Protein AF-A0A356VW45-F1 (afdb_monomer)

Secondary structure (DSSP, 8-state):
-------SSHHHHHHHHHHHTTS-HHHHHHHHHHHHHH--SHHHHHHS-HHHHHHHHGGGT--

Mean predicted aligned error: 3.68 Å

Foldseek 3Di:
DDLDADDDDPVLVVVLVVLCVQDPSVQSNVLSVVLCVQVVDPVSVVVDDPVRSCVSSVSSVDD

Radius of gyration: 11.07 Å; Cα contacts (8 Å, |Δi|>4): 56; chains: 1; bounding box: 32×21×22 Å

Solvent-accessible surface area (backbone atoms only — not comparable to full-atom values): 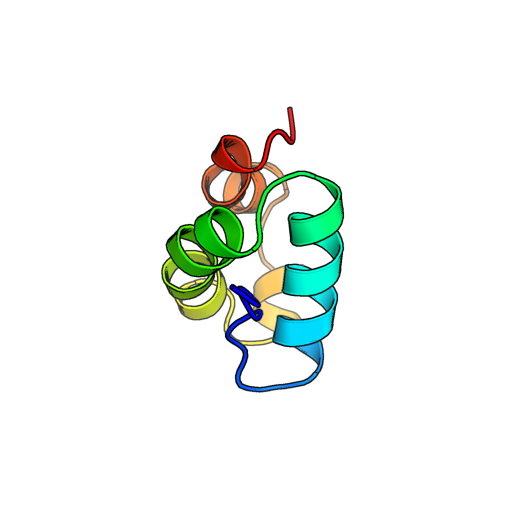3798 Å² total; per-residue (Å²): 130,91,69,69,78,77,61,89,48,73,68,49,42,54,53,47,54,60,44,37,75,58,33,56,34,70,58,40,56,66,37,45,62,61,44,43,66,74,32,75,47,68,69,45,53,70,71,48,54,70,70,61,54,42,70,56,43,39,88,37,72,58,128

Sequence (63 aa):
GICSLRYRDPLQLLIATRLSAQCTDARVNRVAPALFARFPDLDAFCAGTQEEIEGYIRSCGLY

Structure (mmCIF, N/CA/C/O backbone):
data_AF-A0A356VW45-F1
#
_entry.id   AF-A0A356VW45-F1
#
loop_
_atom_site.group_PDB
_atom_site.id
_atom_site.type_symbol
_atom_site.label_atom_id
_atom_site.label_alt_id
_atom_site.label_comp_id
_atom_site.label_asym_id
_atom_site.label_entity_id
_atom_site.label_seq_id
_atom_site.pdbx_PDB_ins_code
_atom_site.Cartn_x
_atom_site.Cartn_y
_atom_site.Cartn_z
_atom_site.occupancy
_atom_site.B_iso_or_equiv
_atom_site.auth_seq_id
_atom_site.auth_comp_id
_atom_site.auth_asym_id
_atom_site.auth_atom_id
_atom_site.pdbx_PDB_model_num
ATOM 1 N N . GLY A 1 1 ? 17.489 10.844 7.007 1.00 48.88 1 GLY A N 1
ATOM 2 C CA . GLY A 1 1 ? 17.669 9.697 6.100 1.00 48.88 1 GLY A CA 1
ATOM 3 C C . GLY A 1 1 ? 16.447 9.615 5.222 1.00 48.88 1 GLY A C 1
ATOM 4 O O . GLY A 1 1 ? 15.352 9.690 5.760 1.00 48.88 1 GLY A O 1
ATOM 5 N N . ILE A 1 2 ? 16.627 9.565 3.905 1.00 54.25 2 ILE A N 1
ATOM 6 C CA . ILE A 1 2 ? 15.516 9.526 2.951 1.00 54.25 2 ILE A CA 1
ATOM 7 C C . ILE A 1 2 ? 14.852 8.157 3.122 1.00 54.25 2 ILE A C 1
ATOM 9 O O . ILE A 1 2 ? 15.429 7.139 2.752 1.00 54.25 2 ILE A O 1
ATOM 13 N N . CYS A 1 3 ? 13.701 8.107 3.786 1.00 58.00 3 CYS A N 1
ATOM 14 C CA . CYS A 1 3 ? 12.872 6.911 3.742 1.00 58.00 3 CYS A CA 1
ATOM 15 C C . CYS A 1 3 ? 12.110 6.993 2.421 1.00 58.00 3 CYS A C 1
ATOM 17 O O . CYS A 1 3 ? 11.462 8.003 2.188 1.00 58.00 3 CYS A O 1
ATOM 19 N N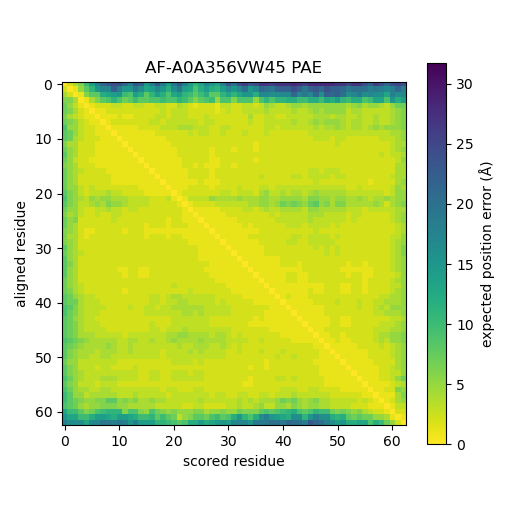 . SER A 1 4 ? 12.284 6.012 1.538 1.00 86.50 4 SER A N 1
ATOM 20 C CA . SER A 1 4 ? 11.617 5.948 0.236 1.00 86.50 4 SER A CA 1
ATOM 21 C C . SER A 1 4 ? 10.504 4.906 0.255 1.00 86.50 4 SER A C 1
ATOM 23 O O . SER A 1 4 ? 10.607 3.880 0.935 1.00 86.50 4 SER A O 1
ATOM 25 N N . LEU A 1 5 ? 9.445 5.144 -0.516 1.00 92.12 5 LEU A N 1
ATOM 26 C CA . LEU A 1 5 ? 8.373 4.174 -0.728 1.00 92.12 5 LEU A CA 1
ATOM 27 C C . LEU A 1 5 ? 8.870 2.968 -1.533 1.00 92.12 5 LEU A C 1
ATOM 29 O O . LEU A 1 5 ? 9.590 3.115 -2.521 1.00 92.12 5 LEU A O 1
ATOM 33 N N . ARG A 1 6 ? 8.461 1.769 -1.115 1.00 92.31 6 ARG A N 1
ATOM 34 C CA . ARG A 1 6 ? 8.708 0.505 -1.814 1.00 92.31 6 ARG A CA 1
ATOM 35 C C . ARG A 1 6 ? 7.484 0.139 -2.644 1.00 92.31 6 ARG A C 1
ATOM 37 O O . ARG A 1 6 ? 6.401 -0.056 -2.101 1.00 92.31 6 ARG A O 1
ATOM 44 N N . TYR A 1 7 ? 7.680 0.018 -3.948 1.00 93.44 7 TYR A N 1
ATOM 45 C CA . TYR A 1 7 ? 6.650 -0.317 -4.926 1.00 93.44 7 TYR A CA 1
ATOM 46 C C . TYR A 1 7 ? 7.297 -1.046 -6.106 1.00 93.44 7 TYR A C 1
ATOM 48 O O . TYR A 1 7 ? 8.509 -0.946 -6.311 1.00 93.44 7 TYR A O 1
ATOM 56 N N . ARG A 1 8 ? 6.500 -1.795 -6.868 1.00 93.81 8 ARG A N 1
ATOM 57 C CA . ARG A 1 8 ? 6.964 -2.521 -8.064 1.00 93.81 8 ARG A CA 1
ATOM 58 C C . ARG A 1 8 ? 6.373 -1.992 -9.366 1.00 93.81 8 ARG A C 1
ATOM 60 O O . ARG A 1 8 ? 6.910 -2.273 -10.430 1.00 93.81 8 ARG A O 1
ATOM 67 N N . ASP A 1 9 ? 5.296 -1.222 -9.276 1.00 93.88 9 ASP A N 1
ATOM 68 C CA . ASP A 1 9 ? 4.529 -0.745 -10.421 1.00 93.88 9 ASP A CA 1
ATOM 69 C C . ASP A 1 9 ? 3.866 0.619 -10.118 1.00 93.88 9 ASP A C 1
ATOM 71 O O . ASP A 1 9 ? 3.842 1.056 -8.957 1.00 93.88 9 ASP A O 1
ATOM 75 N N . PRO A 1 10 ? 3.347 1.319 -11.147 1.00 94.75 10 PRO A N 1
ATOM 76 C CA . PRO A 1 10 ? 2.731 2.634 -10.976 1.00 94.75 10 PRO A CA 1
ATOM 77 C C . PRO A 1 10 ? 1.496 2.646 -10.067 1.00 94.75 10 PRO A C 1
ATOM 79 O O . PRO A 1 10 ? 1.269 3.645 -9.386 1.00 94.75 10 PRO A O 1
ATOM 82 N N . LEU A 1 11 ? 0.714 1.560 -10.021 1.00 93.81 11 LEU A N 1
ATOM 83 C CA . LEU A 1 11 ? -0.468 1.468 -9.158 1.00 93.81 11 LEU A CA 1
ATOM 84 C C . LEU A 1 11 ? -0.042 1.430 -7.687 1.00 93.81 11 LEU A C 1
ATOM 86 O O . LEU A 1 11 ? -0.538 2.212 -6.874 1.00 93.81 11 LEU A O 1
ATOM 90 N N . GLN A 1 12 ? 0.937 0.588 -7.355 1.00 95.31 12 GLN A N 1
ATOM 91 C CA . GLN A 1 12 ? 1.515 0.527 -6.014 1.00 95.31 12 GLN A CA 1
ATOM 92 C C . GLN A 1 12 ? 2.124 1.869 -5.601 1.00 95.31 12 GLN A C 1
ATOM 94 O O . GLN A 1 12 ? 1.919 2.295 -4.466 1.00 95.31 12 GLN A O 1
ATOM 99 N N . LEU A 1 13 ? 2.828 2.564 -6.504 1.00 95.25 13 LEU A N 1
ATOM 100 C CA . LEU A 1 13 ? 3.377 3.894 -6.223 1.00 95.25 13 LEU A CA 1
ATOM 101 C C . LEU A 1 13 ? 2.276 4.919 -5.940 1.00 95.25 13 LEU A C 1
ATOM 103 O O . LEU A 1 13 ? 2.385 5.668 -4.969 1.00 95.25 13 LEU A O 1
ATOM 107 N N . LEU A 1 14 ? 1.221 4.952 -6.757 1.00 95.00 14 LEU A N 1
ATOM 108 C CA . LEU A 1 14 ? 0.090 5.863 -6.575 1.00 95.00 14 LEU A CA 1
ATOM 109 C C . LEU A 1 14 ? -0.544 5.667 -5.191 1.00 95.00 14 LEU A C 1
ATOM 111 O O . LEU A 1 14 ? -0.708 6.625 -4.432 1.00 95.00 14 LEU A O 1
ATOM 115 N N . ILE A 1 15 ? -0.849 4.415 -4.847 1.00 94.06 15 ILE A N 1
ATOM 116 C CA . ILE A 1 15 ? -1.472 4.058 -3.569 1.00 94.06 15 ILE A CA 1
ATOM 117 C C . ILE A 1 15 ? -0.523 4.375 -2.409 1.00 94.06 15 ILE A C 1
ATOM 119 O O . ILE A 1 15 ? -0.919 5.045 -1.455 1.00 94.06 15 ILE A O 1
ATOM 123 N N . ALA A 1 16 ? 0.744 3.964 -2.496 1.00 94.69 16 ALA A N 1
ATOM 124 C CA . ALA A 1 16 ? 1.741 4.214 -1.459 1.00 94.69 16 ALA A CA 1
ATOM 125 C C . ALA A 1 16 ? 1.972 5.717 -1.228 1.00 94.69 16 ALA A C 1
ATOM 127 O O . ALA A 1 16 ? 2.072 6.141 -0.080 1.00 94.69 16 ALA A O 1
ATOM 128 N N . THR A 1 17 ? 1.980 6.524 -2.293 1.00 93.94 17 THR A N 1
ATOM 129 C CA . THR A 1 17 ? 2.084 7.992 -2.217 1.00 93.94 17 THR A CA 1
ATOM 130 C C . THR A 1 17 ? 0.877 8.600 -1.509 1.00 93.94 17 THR A C 1
ATOM 132 O O . THR A 1 17 ? 1.014 9.506 -0.689 1.00 93.94 17 THR A O 1
ATOM 135 N N . ARG A 1 18 ? -0.333 8.096 -1.775 1.00 93.69 18 ARG A N 1
ATOM 136 C CA . ARG A 1 18 ? -1.522 8.582 -1.069 1.00 93.69 18 ARG A CA 1
ATOM 137 C C . ARG A 1 18 ? -1.483 8.223 0.418 1.00 93.69 18 ARG A C 1
ATOM 139 O O . ARG A 1 18 ? -1.862 9.050 1.246 1.00 93.69 18 ARG A O 1
ATOM 146 N N . LEU A 1 19 ? -1.017 7.021 0.759 1.00 93.25 19 LEU A N 1
ATOM 147 C CA . LEU A 1 19 ? -0.877 6.573 2.147 1.00 93.25 19 LEU A CA 1
ATOM 148 C C . LEU A 1 19 ? 0.247 7.308 2.893 1.00 93.25 19 LEU A C 1
ATOM 150 O O . LEU A 1 19 ? 0.121 7.548 4.095 1.00 93.25 19 LEU A O 1
ATOM 154 N N . SER A 1 20 ? 1.320 7.706 2.205 1.00 92.25 20 SER A N 1
ATOM 155 C CA . SER A 1 20 ? 2.417 8.469 2.815 1.00 92.25 20 SER A CA 1
ATOM 156 C C . SER A 1 20 ? 2.048 9.916 3.134 1.00 92.25 20 SER A C 1
ATOM 158 O O . SER A 1 20 ? 2.646 10.539 4.00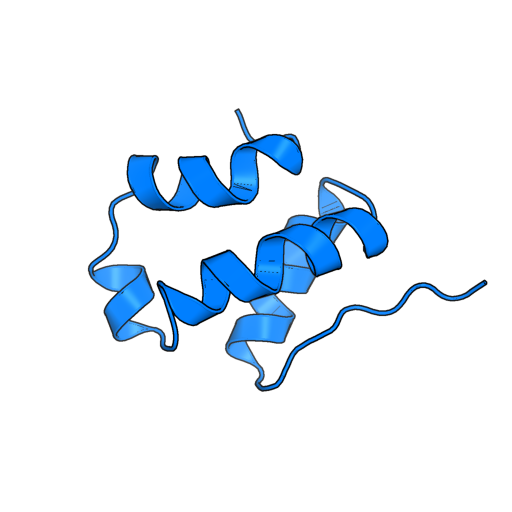5 1.00 92.25 20 SER A O 1
ATOM 160 N N . ALA A 1 21 ? 1.002 10.450 2.503 1.00 90.88 21 ALA A N 1
ATOM 161 C CA . ALA A 1 21 ? 0.420 11.717 2.930 1.00 90.88 21 ALA A CA 1
ATOM 162 C C . ALA A 1 21 ? -0.259 11.623 4.314 1.00 90.88 21 ALA A C 1
ATOM 164 O O . ALA A 1 21 ? -0.471 12.649 4.951 1.00 90.88 21 ALA A O 1
ATOM 165 N N . GLN A 1 22 ? -0.622 10.417 4.772 1.00 88.44 22 GLN A N 1
ATOM 166 C CA . GLN A 1 22 ? -1.322 10.189 6.047 1.00 88.44 22 GLN A CA 1
ATOM 167 C C . GLN A 1 22 ? -0.397 9.677 7.160 1.00 88.44 22 GLN A C 1
ATOM 169 O O . GLN A 1 22 ? -0.675 9.847 8.345 1.00 88.44 22 GLN A O 1
ATOM 174 N N . CYS A 1 23 ? 0.721 9.045 6.799 1.00 89.94 23 CYS A N 1
ATOM 175 C CA . CYS A 1 23 ? 1.674 8.474 7.746 1.00 89.94 23 CYS A CA 1
ATOM 176 C C . CYS A 1 23 ? 3.088 8.425 7.152 1.00 89.94 23 CYS A C 1
ATOM 178 O O . CYS A 1 23 ?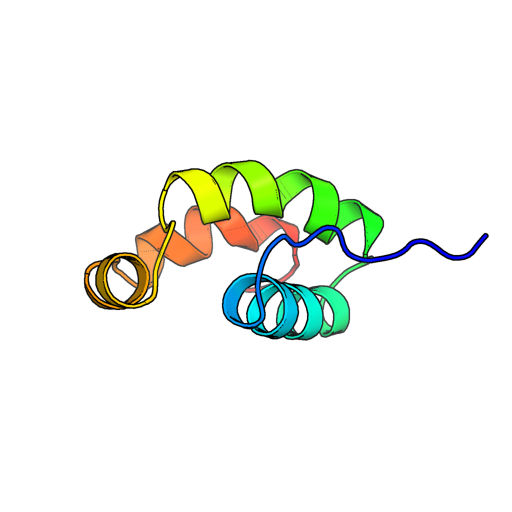 3.301 8.760 5.999 1.00 89.94 23 CYS A O 1
ATOM 180 N N . THR A 1 24 ? 4.088 7.987 7.914 1.00 91.56 24 THR A N 1
ATOM 181 C CA . THR A 1 24 ? 5.464 7.933 7.396 1.00 91.56 24 THR A CA 1
ATOM 182 C C . THR A 1 24 ? 5.654 6.846 6.334 1.00 91.56 24 THR A C 1
ATOM 184 O O . THR A 1 24 ? 5.093 5.755 6.449 1.00 91.56 24 THR A O 1
ATOM 187 N N . ASP A 1 25 ? 6.550 7.071 5.369 1.00 93.38 25 ASP A N 1
ATOM 188 C CA . ASP A 1 25 ? 6.956 6.068 4.367 1.00 93.38 25 ASP A CA 1
ATOM 189 C C . ASP A 1 25 ? 7.368 4.734 5.008 1.00 93.38 25 ASP A C 1
ATOM 191 O O . ASP A 1 25 ? 7.055 3.656 4.506 1.00 93.38 25 ASP A O 1
ATOM 195 N N . ALA A 1 26 ? 8.011 4.784 6.179 1.00 92.44 26 ALA A N 1
ATOM 196 C CA . ALA A 1 26 ? 8.370 3.597 6.950 1.00 92.44 26 ALA A CA 1
ATOM 197 C C . ALA A 1 26 ? 7.145 2.785 7.403 1.00 92.44 26 ALA A C 1
ATOM 199 O O . ALA A 1 26 ? 7.209 1.556 7.438 1.00 92.44 26 ALA A O 1
ATOM 200 N N . ARG A 1 27 ? 6.037 3.446 7.762 1.00 92.44 27 ARG A N 1
ATOM 201 C CA . ARG A 1 27 ? 4.771 2.784 8.104 1.00 92.44 27 ARG A CA 1
ATOM 202 C C . ARG A 1 27 ? 4.102 2.228 6.850 1.00 92.44 27 ARG A C 1
ATOM 204 O O . ARG A 1 27 ? 3.704 1.066 6.879 1.00 92.44 27 ARG A O 1
ATOM 211 N N . VAL A 1 28 ? 4.043 2.999 5.763 1.00 94.62 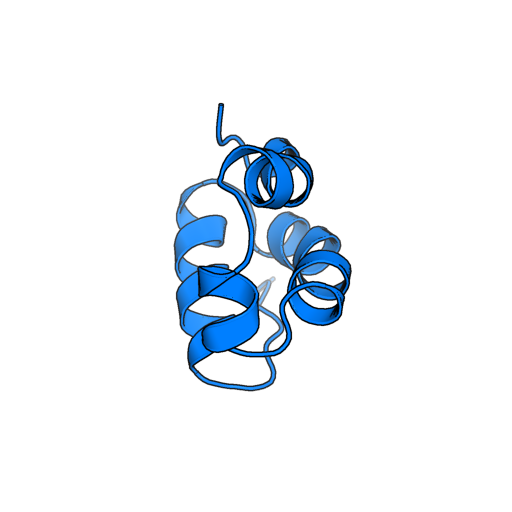28 VAL A N 1
ATOM 212 C CA . VAL A 1 28 ? 3.497 2.533 4.475 1.00 94.62 28 VAL A CA 1
ATOM 213 C C . VAL A 1 28 ? 4.218 1.267 4.014 1.00 94.62 28 VAL A C 1
ATOM 215 O O . VAL A 1 28 ? 3.584 0.252 3.747 1.00 94.62 28 VAL A O 1
ATOM 218 N N . ASN A 1 29 ? 5.551 1.269 4.046 1.00 94.56 29 ASN A N 1
ATOM 219 C CA . ASN A 1 29 ? 6.380 0.127 3.660 1.00 94.56 29 ASN A CA 1
ATOM 220 C C . ASN A 1 29 ? 6.160 -1.132 4.516 1.00 94.56 29 ASN A C 1
ATOM 222 O O . ASN A 1 29 ? 6.520 -2.224 4.081 1.00 94.56 29 ASN A O 1
ATOM 226 N N . ARG A 1 30 ? 5.599 -1.003 5.727 1.00 93.75 30 ARG A N 1
ATOM 227 C CA . ARG A 1 30 ? 5.238 -2.151 6.575 1.00 93.75 30 ARG A CA 1
ATOM 228 C C . ARG A 1 30 ? 3.892 -2.759 6.191 1.00 93.75 30 ARG A C 1
ATOM 230 O O . ARG A 1 30 ? 3.750 -3.970 6.303 1.00 93.75 30 ARG A O 1
ATOM 237 N N . VAL A 1 31 ? 2.922 -1.952 5.758 1.00 93.94 31 VAL A N 1
ATOM 238 C CA . VAL A 1 31 ? 1.564 -2.430 5.423 1.00 93.94 31 VAL A CA 1
ATOM 239 C C . VAL A 1 31 ? 1.412 -2.809 3.950 1.00 93.94 31 VAL A C 1
ATOM 241 O O . VAL A 1 31 ? 0.692 -3.751 3.623 1.00 93.94 31 VAL A O 1
ATOM 244 N N . ALA A 1 32 ? 2.139 -2.121 3.067 1.00 94.31 32 ALA A N 1
ATOM 245 C CA . ALA A 1 32 ? 2.081 -2.287 1.621 1.00 94.31 32 ALA A CA 1
ATOM 246 C C . ALA A 1 32 ? 2.287 -3.739 1.140 1.00 94.31 32 ALA A C 1
ATOM 248 O O . ALA A 1 32 ? 1.530 -4.161 0.271 1.00 94.31 32 ALA A O 1
ATOM 249 N N . PRO A 1 33 ? 3.217 -4.552 1.690 1.00 95.31 33 PRO A N 1
ATOM 250 C CA . PRO A 1 33 ? 3.398 -5.927 1.222 1.00 95.31 33 PRO A CA 1
ATOM 251 C C . PRO A 1 33 ? 2.149 -6.798 1.388 1.00 95.31 33 PRO A C 1
ATOM 253 O O . PRO A 1 33 ? 1.810 -7.548 0.480 1.00 95.31 33 PRO A O 1
ATOM 256 N N . ALA A 1 34 ? 1.449 -6.684 2.522 1.00 95.75 34 ALA A N 1
ATOM 257 C CA . ALA A 1 34 ? 0.229 -7.449 2.773 1.00 95.75 34 ALA A CA 1
ATOM 258 C C . ALA A 1 34 ? -0.941 -6.930 1.924 1.00 95.75 34 ALA A C 1
ATOM 260 O O . ALA A 1 34 ? -1.666 -7.730 1.335 1.00 95.75 34 ALA A O 1
ATOM 261 N N . LEU A 1 35 ? -1.072 -5.603 1.806 1.00 95.75 35 LEU A N 1
ATOM 262 C CA . LEU A 1 35 ? -2.079 -4.964 0.958 1.00 95.75 35 LEU A CA 1
ATOM 263 C C . LEU A 1 35 ? -1.914 -5.392 -0.510 1.00 95.75 35 LEU A C 1
ATOM 265 O O . LEU A 1 35 ? -2.854 -5.888 -1.114 1.00 95.75 35 LEU A O 1
ATOM 269 N N . PHE A 1 36 ? -0.711 -5.270 -1.071 1.00 96.25 36 PHE A N 1
ATOM 270 C CA . PHE A 1 36 ? -0.445 -5.585 -2.479 1.00 96.25 36 PHE A CA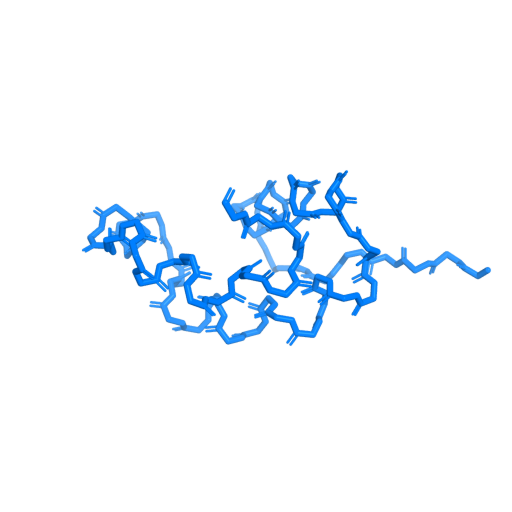 1
ATOM 271 C C . PHE A 1 36 ? -0.378 -7.086 -2.772 1.00 96.25 36 PHE A C 1
ATOM 273 O O . PHE A 1 36 ? -0.498 -7.486 -3.925 1.00 96.25 36 PHE A O 1
ATOM 280 N N . ALA A 1 37 ? -0.186 -7.934 -1.760 1.00 95.75 37 ALA A N 1
ATOM 281 C CA . ALA A 1 37 ? -0.365 -9.374 -1.921 1.00 95.75 37 ALA A CA 1
ATOM 282 C C . ALA A 1 37 ? -1.852 -9.744 -2.036 1.00 95.75 37 ALA A C 1
ATOM 284 O O . ALA A 1 37 ? -2.199 -10.622 -2.822 1.00 95.75 37 ALA A O 1
ATOM 285 N N . ARG A 1 38 ? -2.729 -9.070 -1.276 1.00 96.31 38 ARG A N 1
ATOM 286 C CA . ARG A 1 38 ? -4.183 -9.275 -1.344 1.00 96.31 38 ARG A CA 1
ATOM 287 C C . ARG A 1 38 ? -4.812 -8.635 -2.584 1.00 96.31 38 ARG A C 1
ATOM 289 O O . ARG A 1 38 ? -5.751 -9.204 -3.144 1.00 96.31 38 ARG A O 1
ATOM 296 N N . PHE A 1 39 ? -4.279 -7.486 -2.990 1.00 96.44 39 PHE A N 1
ATOM 297 C CA . PHE A 1 39 ? -4.727 -6.672 -4.115 1.00 96.44 39 PHE A CA 1
ATOM 298 C C . PHE A 1 39 ? -3.561 -6.444 -5.096 1.00 96.44 39 PHE A C 1
ATOM 300 O O . PHE A 1 39 ? -2.913 -5.393 -5.066 1.00 96.44 39 PHE A O 1
ATOM 307 N N . PRO A 1 40 ? -3.216 -7.455 -5.915 1.00 94.88 40 PRO A N 1
ATOM 308 C CA . PRO A 1 40 ? -2.062 -7.382 -6.812 1.00 94.88 40 PRO A CA 1
ATOM 309 C C . PRO A 1 40 ? -2.268 -6.455 -8.016 1.00 94.88 40 PRO A C 1
ATOM 311 O O . PRO A 1 40 ? -1.286 -5.961 -8.567 1.00 94.88 40 PRO A O 1
ATOM 314 N N . ASP A 1 41 ? -3.517 -6.215 -8.414 1.00 94.75 41 ASP A N 1
ATOM 315 C CA . ASP A 1 41 ? -3.901 -5.438 -9.589 1.00 94.75 41 ASP A CA 1
ATOM 316 C C . ASP A 1 41 ? -5.177 -4.617 -9.335 1.00 94.75 41 ASP A C 1
ATOM 318 O O . ASP A 1 41 ? -5.787 -4.675 -8.263 1.00 94.75 41 ASP A O 1
ATOM 322 N N . LEU A 1 42 ? -5.552 -3.803 -10.326 1.00 94.19 42 LEU A N 1
ATOM 323 C CA . LEU A 1 42 ? -6.705 -2.912 -10.231 1.00 94.19 42 LEU A CA 1
ATOM 324 C C . LEU A 1 42 ? -8.021 -3.686 -10.084 1.00 94.19 42 LEU A C 1
ATOM 326 O O . LEU A 1 42 ? -8.866 -3.269 -9.297 1.00 94.19 42 LEU A O 1
ATOM 330 N N . ASP A 1 43 ? -8.177 -4.811 -10.783 1.00 95.94 43 ASP A N 1
ATOM 331 C CA . ASP A 1 43 ? -9.393 -5.627 -10.721 1.00 95.94 43 ASP A CA 1
ATOM 332 C C . ASP A 1 43 ? -9.597 -6.201 -9.314 1.00 95.94 43 ASP A C 1
ATOM 334 O O . ASP A 1 43 ? -10.704 -6.157 -8.778 1.00 95.94 43 ASP A O 1
ATOM 338 N N . ALA A 1 44 ? -8.523 -6.654 -8.662 1.00 96.12 44 ALA A N 1
ATOM 339 C CA . ALA A 1 44 ? -8.562 -7.098 -7.277 1.00 96.12 44 ALA A CA 1
ATOM 340 C C . ALA A 1 44 ? -8.940 -5.957 -6.322 1.00 96.12 44 ALA A C 1
ATOM 342 O O . ALA A 1 44 ? -9.750 -6.173 -5.420 1.00 96.12 44 ALA A O 1
ATOM 343 N N . PHE A 1 45 ? -8.395 -4.749 -6.518 1.00 94.88 45 PHE A N 1
ATOM 344 C CA . PHE A 1 45 ? -8.798 -3.570 -5.741 1.00 94.88 45 PHE A CA 1
ATOM 345 C C . PHE A 1 45 ? -10.275 -3.216 -5.954 1.00 94.88 45 PHE A C 1
ATOM 347 O O . PHE A 1 45 ? -10.957 -2.887 -4.989 1.00 94.88 45 PHE A O 1
ATOM 354 N N . CYS A 1 46 ? -10.782 -3.310 -7.185 1.00 94.62 46 CYS A N 1
ATOM 355 C CA . CYS A 1 46 ? -12.188 -3.064 -7.505 1.00 94.62 46 CYS A CA 1
ATOM 356 C C . CYS A 1 46 ? -13.131 -4.144 -6.952 1.00 94.62 46 CYS A C 1
ATOM 358 O O . CYS A 1 46 ? -14.286 -3.846 -6.661 1.00 94.62 46 CYS A O 1
ATOM 360 N N . ALA A 1 47 ? -12.655 -5.383 -6.812 1.00 96.62 47 ALA A N 1
ATOM 361 C CA . ALA A 1 47 ? -13.409 -6.484 -6.217 1.00 96.62 47 ALA A CA 1
ATOM 362 C C . ALA A 1 47 ? -13.391 -6.476 -4.675 1.00 96.62 47 ALA A C 1
ATOM 364 O O . ALA A 1 47 ? -14.232 -7.127 -4.054 1.00 96.62 47 ALA A O 1
ATOM 365 N N . GLY A 1 48 ? -12.432 -5.780 -4.056 1.00 94.44 48 GLY A N 1
ATOM 366 C CA . GLY A 1 48 ? -12.344 -5.614 -2.606 1.00 94.44 48 GLY A CA 1
ATOM 367 C C . GLY A 1 48 ? -13.412 -4.671 -2.061 1.00 94.44 48 GLY A C 1
ATOM 368 O O . GLY A 1 48 ? -13.808 -3.711 -2.723 1.00 94.44 48 GLY A O 1
ATOM 369 N N . THR A 1 49 ? -13.861 -4.912 -0.829 1.00 95.56 49 THR A N 1
ATOM 370 C CA . THR A 1 49 ? -14.737 -3.952 -0.143 1.00 95.56 49 THR A CA 1
ATOM 371 C C . THR A 1 49 ? -13.917 -2.867 0.544 1.00 95.56 49 THR A C 1
ATOM 373 O O . THR A 1 49 ? -12.731 -3.042 0.844 1.00 95.56 49 THR A O 1
ATOM 376 N N . GLN A 1 50 ? -14.559 -1.735 0.823 1.00 92.81 50 GLN A N 1
ATOM 377 C CA . GLN A 1 50 ? -13.929 -0.651 1.566 1.00 92.81 50 GLN A CA 1
ATOM 378 C C . GLN A 1 50 ? -13.444 -1.131 2.942 1.00 92.81 50 GLN A C 1
ATOM 380 O O . GLN A 1 50 ? -12.302 -0.865 3.308 1.00 92.81 50 GLN A O 1
ATOM 385 N N . GLU A 1 51 ? -14.263 -1.897 3.663 1.00 94.19 51 GLU A N 1
ATOM 386 C CA . GLU A 1 51 ? -13.948 -2.409 5.002 1.00 94.19 51 GLU A CA 1
ATOM 387 C C . GLU A 1 51 ? -12.739 -3.353 4.980 1.00 94.19 51 GLU A C 1
ATOM 389 O O . GLU A 1 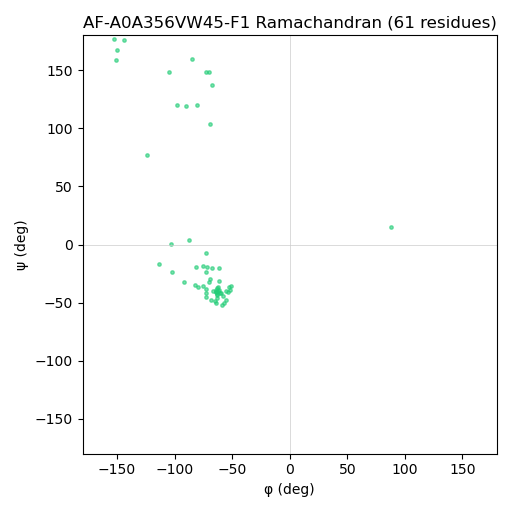51 ? -11.910 -3.341 5.894 1.00 94.19 51 GLU A O 1
ATOM 394 N N . GLU A 1 52 ? -12.615 -4.165 3.925 1.00 95.00 52 GLU A N 1
ATOM 395 C CA . GLU A 1 52 ? -11.468 -5.050 3.742 1.00 95.00 52 GLU A CA 1
ATOM 396 C C . GLU A 1 52 ? -10.182 -4.232 3.571 1.00 95.00 52 GLU A C 1
ATOM 398 O O . GLU A 1 52 ? -9.206 -4.459 4.289 1.00 95.00 52 GLU A O 1
ATOM 403 N N . ILE A 1 53 ? -10.190 -3.245 2.670 1.00 93.69 53 ILE A N 1
ATOM 404 C CA . ILE A 1 53 ? -9.035 -2.377 2.397 1.00 93.69 53 ILE A CA 1
ATOM 405 C C . ILE A 1 53 ? -8.665 -1.554 3.640 1.00 93.69 53 ILE A C 1
ATOM 407 O O . ILE A 1 53 ? -7.484 -1.467 3.992 1.00 93.69 53 ILE A O 1
ATOM 411 N N . GLU A 1 54 ? -9.657 -0.998 4.340 1.00 92.81 54 GLU A N 1
ATOM 412 C CA . GLU A 1 54 ? -9.478 -0.273 5.602 1.00 92.81 54 GLU A CA 1
ATOM 413 C C . GLU A 1 54 ? -8.751 -1.123 6.644 1.00 92.81 54 GLU A C 1
ATOM 415 O O . GLU A 1 54 ? -7.840 -0.624 7.307 1.00 92.81 54 GLU A O 1
ATOM 420 N N . GLY A 1 55 ? -9.057 -2.420 6.732 1.00 94.00 55 GLY A N 1
ATOM 421 C CA . GLY A 1 55 ? -8.358 -3.356 7.612 1.00 94.00 55 GLY A CA 1
ATOM 422 C C . GLY A 1 55 ? -6.834 -3.354 7.428 1.00 94.00 55 GLY A C 1
ATOM 423 O O . GLY A 1 55 ? -6.094 -3.423 8.413 1.00 94.00 55 GLY A O 1
ATOM 424 N N . TYR A 1 56 ? -6.351 -3.195 6.192 1.00 93.88 56 TYR A N 1
ATOM 425 C CA . TYR A 1 56 ? -4.918 -3.130 5.884 1.00 93.88 56 TYR A CA 1
ATOM 426 C C . TYR A 1 56 ? -4.301 -1.754 6.170 1.00 93.88 56 TYR A C 1
ATOM 428 O O . TYR A 1 56 ? -3.151 -1.670 6.611 1.00 93.88 56 TYR A O 1
ATOM 436 N N . ILE A 1 57 ? -5.042 -0.669 5.926 1.00 92.62 57 ILE A N 1
ATOM 437 C CA . ILE A 1 57 ? -4.514 0.707 5.975 1.00 92.62 57 ILE A CA 1
ATOM 438 C C . ILE A 1 57 ? -4.896 1.482 7.241 1.00 92.62 57 ILE A C 1
ATOM 440 O O . ILE A 1 57 ? -4.436 2.606 7.427 1.00 92.62 57 ILE A O 1
ATOM 444 N N . ARG A 1 58 ? -5.642 0.880 8.173 1.00 90.69 58 ARG A N 1
ATOM 445 C CA . ARG A 1 58 ? -6.047 1.496 9.451 1.00 90.69 58 ARG A CA 1
ATOM 446 C C . ARG A 1 58 ? -4.877 2.085 10.233 1.00 90.69 58 ARG A C 1
ATOM 448 O O . ARG A 1 58 ? -4.962 3.159 10.822 1.00 90.69 58 ARG A O 1
ATOM 455 N N . SER A 1 59 ? -3.736 1.393 10.219 1.00 87.75 59 SER A N 1
ATOM 456 C CA . SER A 1 59 ? -2.528 1.843 10.925 1.00 87.75 59 SER A CA 1
ATOM 457 C C . SER A 1 59 ? -1.819 3.040 10.269 1.00 87.75 59 SER A C 1
ATOM 459 O O . SER A 1 59 ? -0.885 3.587 10.860 1.00 87.75 59 SER A O 1
ATOM 461 N N . CYS A 1 60 ? -2.265 3.453 9.078 1.00 87.88 60 CYS A N 1
ATOM 462 C CA . CYS A 1 60 ? -1.849 4.673 8.389 1.00 87.88 60 CYS A CA 1
ATOM 463 C C . CYS A 1 60 ? -2.676 5.904 8.797 1.00 87.88 60 CYS A C 1
ATOM 465 O O . CYS A 1 60 ? -2.435 6.972 8.251 1.00 87.88 60 CYS A O 1
ATOM 467 N N . GLY A 1 61 ? -3.609 5.783 9.751 1.00 77.12 61 GLY A N 1
ATOM 468 C CA . GLY A 1 61 ? -4.384 6.918 10.266 1.00 77.12 61 GLY A CA 1
ATOM 469 C C . GLY A 1 61 ? -5.666 7.222 9.491 1.00 77.12 61 GLY A C 1
AT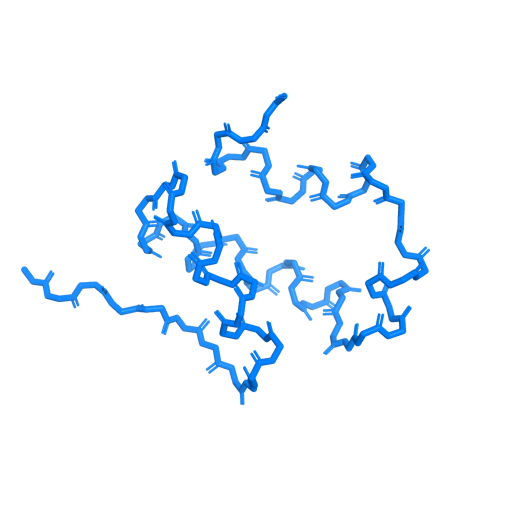OM 470 O O . GLY A 1 61 ? -6.227 8.295 9.670 1.00 77.12 61 GLY A O 1
ATOM 471 N N . LEU A 1 62 ? -6.124 6.290 8.651 1.00 68.69 62 LEU A N 1
ATOM 472 C CA . LEU A 1 62 ? -7.429 6.354 7.997 1.00 68.69 62 LEU A CA 1
ATOM 473 C C . LEU A 1 62 ? -8.462 5.656 8.900 1.00 68.69 62 LEU A C 1
ATOM 475 O O . LEU A 1 62 ? -8.283 4.479 9.234 1.00 68.69 62 LEU A O 1
ATOM 479 N N . TYR A 1 63 ? -9.474 6.410 9.339 1.00 57.28 63 TYR A N 1
ATOM 480 C CA . TYR A 1 63 ? -10.608 5.994 10.172 1.00 57.28 63 TYR A CA 1
ATOM 481 C C . TYR A 1 63 ? -11.871 6.754 9.774 1.00 57.28 63 TYR A C 1
ATOM 483 O O . TYR A 1 63 ? -11.736 7.901 9.286 1.00 57.28 63 TYR A O 1
#

pLDDT: mean 90.5, std 10.31, range [48.88, 96.62]

Nearest PDB structures (foldseek):
  1kea-assembly1_A  TM=8.918E-01  e=8.646E-01  Methanothermobacter thermautotrophicus
  5kn8-assembly1_A  TM=8.606E-01  e=1.395E+00  Geobacillus stearothermophilus
  5kn9-assembly1_A  TM=8.661E-01  e=1.481E+00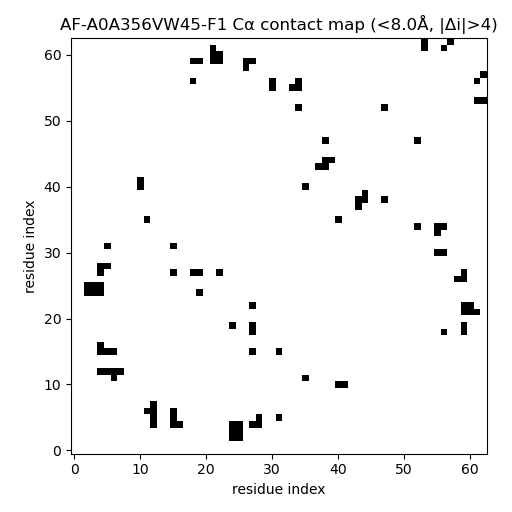  Geobacillus stearothermophilus
  2mao-assembly1_A  TM=5.114E-01  e=8.378E+00  Escherichia coli DH1
  2h80-assembly1_A  TM=1.883E-01  e=1.572E+00  Homo sapiens